Protein AF-A0A9E1JWU8-F1 (afdb_monomer_lite)

Secondary structure (DSSP, 8-state):
-HHHHHHHHHHHHHHHHHTS-HHHHHHHHHHHHTTTT---HHHHHHHHHHHHHHHHSSSB-TTTB-TTS-B---S--EEEEE--SS--SS-EEEEE--

pLDDT: mean 83.18, std 11.76, range [51.06, 96.81]

Foldseek 3Di:
DVVVVLVVVLVVLLVVLLPDAPQVLLVLQQVLLVCVPPPDPVSVSNNVSSLVSCVVALEAAVAQQDPVSHGDDPLHGKDWDADDDDDRGHRIYIHHDD

Radius of gyration: 13.93 Å; chains: 1; bounding box: 41×24×39 Å

Sequence (98 aa):
MVKKDATESFERRVAAYLEMPPAIMVVVLNFHFKQRGVFNQSRSFDFRCLTEALRRSPIDTSKILSEKGQIVTDDGLFRSEFKGMGGMNSDWKIIPVK

Structure (mmCIF, N/CA/C/O backbone):
data_AF-A0A9E1JWU8-F1
#
_entry.id   AF-A0A9E1JWU8-F1
#
loop_
_atom_site.group_PDB
_atom_site.id
_atom_site.type_symbol
_atom_site.label_atom_id
_atom_site.label_alt_id
_atom_site.label_comp_id
_atom_site.label_asym_id
_atom_site.label_entity_id
_atom_site.label_seq_id
_atom_site.pdbx_PDB_ins_code
_atom_site.Cartn_x
_atom_site.Cartn_y
_atom_site.Cartn_z
_atom_site.occupancy
_atom_site.B_iso_or_equiv
_atom_site.auth_seq_id
_atom_site.auth_comp_id
_atom_site.auth_asym_id
_atom_site.auth_atom_id
_atom_site.pdbx_PDB_model_num
ATOM 1 N N . MET A 1 1 ? 17.523 10.084 -21.701 1.00 51.06 1 MET A N 1
ATOM 2 C CA . MET A 1 1 ? 16.550 8.971 -21.817 1.00 51.06 1 MET A CA 1
ATOM 3 C C . MET A 1 1 ? 16.199 8.297 -20.487 1.00 51.06 1 MET A C 1
ATOM 5 O O . MET A 1 1 ? 15.043 7.956 -20.320 1.00 51.06 1 MET A O 1
ATOM 9 N N . VAL A 1 2 ? 17.098 8.241 -19.496 1.00 54.12 2 VAL A N 1
ATOM 10 C CA . VAL A 1 2 ? 16.916 7.555 -18.189 1.00 54.12 2 VAL A CA 1
ATOM 11 C C . VAL A 1 2 ? 15.599 7.833 -17.422 1.00 54.12 2 VAL A C 1
ATOM 13 O O . VAL A 1 2 ? 15.090 6.951 -16.739 1.00 54.12 2 VAL A O 1
ATOM 16 N N . LYS A 1 3 ? 15.010 9.037 -17.510 1.00 60.03 3 LYS A N 1
ATOM 17 C CA . LYS A 1 3 ? 13.782 9.378 -16.754 1.00 60.03 3 LYS A CA 1
ATOM 18 C C . LYS A 1 3 ? 12.509 8.699 -17.280 1.00 60.03 3 LYS A C 1
ATOM 20 O O . LYS A 1 3 ? 11.585 8.477 -16.499 1.00 60.03 3 LYS A O 1
ATOM 25 N N . LYS A 1 4 ? 12.445 8.398 -18.582 1.00 64.44 4 LYS A N 1
ATOM 26 C CA . LYS A 1 4 ? 11.247 7.816 -19.207 1.00 64.44 4 LYS A CA 1
ATOM 27 C C . LYS A 1 4 ? 11.100 6.347 -18.799 1.00 64.44 4 LYS A C 1
ATOM 29 O O . LYS A 1 4 ? 10.052 5.967 -18.290 1.00 64.44 4 LYS A O 1
ATOM 34 N N . ASP A 1 5 ? 12.201 5.604 -18.861 1.00 70.31 5 ASP A N 1
ATOM 35 C CA . ASP A 1 5 ? 12.260 4.174 -18.533 1.00 70.31 5 ASP A CA 1
ATOM 36 C C . ASP A 1 5 ? 11.973 3.905 -17.045 1.00 70.31 5 ASP A C 1
ATOM 38 O O . ASP A 1 5 ? 11.268 2.960 -16.691 1.00 70.31 5 ASP A O 1
ATOM 42 N N . ALA A 1 6 ? 12.464 4.771 -16.148 1.00 78.31 6 ALA A N 1
ATOM 43 C CA . ALA A 1 6 ? 12.191 4.660 -14.713 1.00 78.31 6 ALA A CA 1
ATOM 44 C C . ALA A 1 6 ? 10.707 4.895 -14.374 1.00 78.31 6 ALA A C 1
ATOM 46 O O . ALA A 1 6 ? 10.163 4.237 -13.487 1.00 78.31 6 ALA A O 1
ATOM 47 N N . THR A 1 7 ? 10.056 5.818 -15.089 1.00 89.00 7 THR A N 1
ATOM 48 C CA . THR A 1 7 ? 8.624 6.110 -14.920 1.00 89.00 7 THR A CA 1
ATOM 49 C C . THR A 1 7 ? 7.774 4.964 -15.464 1.00 89.00 7 THR A C 1
ATOM 51 O O . THR A 1 7 ? 6.852 4.513 -14.795 1.00 89.00 7 THR A O 1
ATOM 54 N N . GLU A 1 8 ? 8.124 4.436 -16.636 1.00 92.00 8 GLU A N 1
ATOM 55 C CA . GLU A 1 8 ? 7.438 3.291 -17.239 1.00 92.00 8 GLU A CA 1
ATOM 56 C C . GLU A 1 8 ? 7.532 2.036 -16.360 1.00 92.00 8 GLU A C 1
ATOM 58 O O . GLU A 1 8 ? 6.526 1.375 -16.106 1.00 92.00 8 GLU A O 1
ATOM 63 N N . SER A 1 9 ? 8.722 1.739 -15.830 1.00 93.38 9 SER A N 1
ATOM 64 C CA . SER A 1 9 ? 8.930 0.615 -14.910 1.00 93.38 9 SER A CA 1
ATOM 65 C C . SER A 1 9 ? 8.082 0.742 -13.639 1.00 93.38 9 SER A C 1
ATOM 67 O O . SER A 1 9 ? 7.483 -0.237 -13.188 1.00 93.38 9 SER A O 1
ATOM 69 N N . PHE A 1 10 ? 7.993 1.954 -13.081 1.00 95.00 10 PHE A N 1
ATOM 70 C CA . PHE A 1 10 ? 7.164 2.239 -11.911 1.00 95.00 10 PHE A CA 1
ATOM 71 C C . PHE A 1 10 ? 5.680 1.994 -12.201 1.00 95.00 10 PHE A C 1
ATOM 73 O O . PHE A 1 10 ? 5.040 1.213 -11.502 1.00 95.00 10 PHE A O 1
ATOM 80 N N . GLU A 1 11 ? 5.147 2.595 -13.266 1.00 96.75 11 GLU A N 1
ATOM 81 C CA . GLU A 1 11 ? 3.735 2.456 -13.637 1.00 96.75 11 GLU A CA 1
ATOM 82 C C . GLU A 1 11 ? 3.367 1.006 -13.975 1.00 96.75 11 GLU A C 1
ATOM 84 O O . GLU A 1 11 ? 2.336 0.506 -13.524 1.00 96.75 11 GLU A O 1
ATOM 89 N N . ARG A 1 12 ? 4.251 0.277 -14.668 1.00 96.50 12 ARG A N 1
ATOM 90 C CA . ARG A 1 12 ? 4.061 -1.153 -14.942 1.00 96.50 12 ARG A CA 1
ATOM 91 C C . ARG A 1 12 ? 3.994 -1.980 -13.658 1.00 96.50 12 ARG A C 1
ATOM 93 O O . ARG A 1 12 ? 3.180 -2.896 -13.559 1.00 96.50 12 ARG A O 1
ATOM 100 N N . ARG A 1 13 ? 4.840 -1.673 -12.669 1.00 96.38 13 ARG A N 1
ATOM 101 C CA . ARG A 1 13 ? 4.827 -2.369 -11.376 1.00 96.38 13 ARG A CA 1
ATOM 102 C C . ARG A 1 13 ? 3.572 -2.036 -10.567 1.00 96.38 13 ARG A C 1
ATOM 104 O O . ARG A 1 13 ? 3.007 -2.936 -9.956 1.00 96.38 13 ARG A O 1
ATOM 111 N N . VAL A 1 14 ? 3.125 -0.779 -10.579 1.00 96.62 14 VAL A N 1
ATOM 112 C CA . VAL A 1 14 ? 1.870 -0.352 -9.936 1.00 96.62 14 VAL A CA 1
ATOM 113 C C . VAL A 1 14 ? 0.668 -1.070 -10.556 1.00 96.62 14 VAL A C 1
ATOM 115 O O . VAL A 1 14 ? -0.150 -1.612 -9.817 1.00 96.62 14 VAL A O 1
ATOM 118 N N . ALA A 1 15 ? 0.588 -1.136 -11.889 1.00 96.81 15 ALA A N 1
ATOM 119 C CA . ALA A 1 15 ? -0.480 -1.845 -12.596 1.00 96.81 15 ALA A CA 1
ATOM 120 C C . ALA A 1 15 ? -0.538 -3.331 -12.208 1.00 96.81 15 ALA A C 1
ATOM 122 O O . ALA A 1 15 ? -1.602 -3.831 -11.859 1.00 96.81 15 ALA A O 1
ATOM 123 N N . ALA A 1 16 ? 0.617 -4.002 -12.148 1.00 95.81 16 ALA A N 1
ATOM 124 C CA . ALA A 1 16 ? 0.685 -5.400 -11.728 1.00 95.81 16 ALA A CA 1
ATOM 125 C C . ALA A 1 16 ? 0.157 -5.627 -10.299 1.00 95.81 16 ALA A C 1
ATOM 127 O O . ALA A 1 16 ? -0.448 -6.659 -10.035 1.00 95.81 16 ALA A O 1
ATOM 128 N N . TYR A 1 17 ? 0.362 -4.681 -9.374 1.00 95.69 17 TYR A N 1
ATOM 129 C CA . TYR A 1 17 ? -0.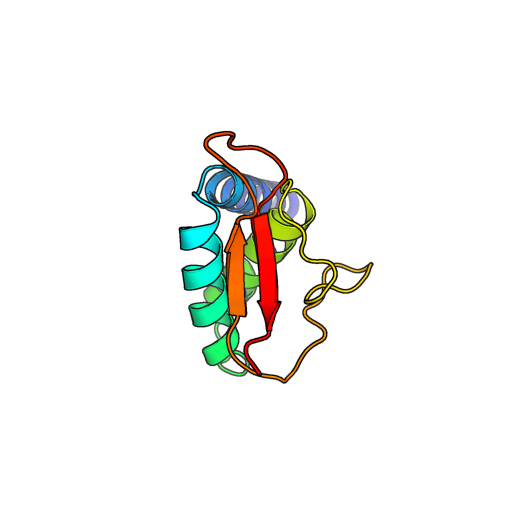219 -4.765 -8.030 1.00 95.69 17 TYR A CA 1
ATOM 130 C C . TYR A 1 17 ? -1.726 -4.495 -8.011 1.00 95.69 17 TYR A C 1
ATOM 132 O O . TYR A 1 17 ? -2.428 -5.120 -7.224 1.00 95.69 17 TYR A O 1
ATOM 140 N N . LEU A 1 18 ? -2.227 -3.594 -8.861 1.00 94.50 18 LEU A N 1
ATOM 141 C CA . LEU A 1 18 ? -3.663 -3.306 -8.976 1.00 94.50 18 LEU A CA 1
ATOM 142 C C . LEU A 1 18 ? -4.467 -4.490 -9.530 1.00 94.50 18 LEU A C 1
ATOM 144 O O . LEU A 1 18 ? -5.648 -4.617 -9.228 1.00 94.50 18 LEU A O 1
ATOM 148 N N . GLU A 1 19 ? -3.830 -5.362 -10.310 1.00 93.62 19 GLU A N 1
ATOM 149 C CA . GLU A 1 19 ? -4.428 -6.607 -10.803 1.00 93.62 19 GLU A CA 1
ATOM 150 C C . GLU A 1 19 ? -4.466 -7.721 -9.738 1.00 93.62 19 GLU A C 1
ATOM 152 O O . GLU A 1 19 ? -5.121 -8.747 -9.935 1.00 93.62 19 GLU A O 1
ATOM 157 N N . MET A 1 20 ? -3.778 -7.552 -8.600 1.00 90.94 20 MET A N 1
ATOM 158 C CA . MET A 1 20 ? -3.740 -8.569 -7.547 1.00 90.94 20 MET A CA 1
ATOM 159 C C . MET A 1 20 ? -4.986 -8.530 -6.651 1.00 90.94 20 MET A C 1
ATOM 161 O O . MET A 1 20 ? -5.490 -7.456 -6.321 1.00 90.94 20 MET A O 1
ATOM 165 N N . PRO A 1 21 ? -5.438 -9.692 -6.136 1.00 87.88 21 PRO A N 1
ATOM 166 C CA . PRO A 1 21 ? -6.468 -9.724 -5.106 1.00 87.88 21 PRO A CA 1
ATOM 167 C C . PRO A 1 21 ? -6.035 -8.951 -3.844 1.00 87.88 21 PRO A C 1
ATOM 169 O O . PRO A 1 21 ? -4.878 -9.087 -3.424 1.00 87.88 21 PRO A O 1
ATOM 172 N N . PRO A 1 22 ? -6.948 -8.240 -3.153 1.00 85.88 22 PRO A N 1
ATOM 173 C CA . PRO A 1 22 ? -6.629 -7.477 -1.940 1.00 85.88 22 PRO A CA 1
ATOM 174 C C . PRO A 1 22 ? -5.896 -8.288 -0.862 1.00 85.88 22 PRO A C 1
ATOM 176 O O . PRO A 1 22 ? -4.952 -7.798 -0.244 1.00 85.88 22 PRO A O 1
ATOM 179 N N . ALA A 1 23 ? -6.267 -9.560 -0.680 1.00 85.75 23 ALA A N 1
ATOM 180 C CA . ALA A 1 23 ? -5.598 -10.461 0.259 1.00 85.75 23 ALA A CA 1
ATOM 181 C C . ALA A 1 23 ? -4.104 -10.661 -0.068 1.00 85.75 23 ALA A C 1
ATOM 183 O O . ALA A 1 23 ? -3.271 -10.692 0.838 1.00 85.75 23 ALA A O 1
ATOM 184 N N . ILE A 1 24 ? -3.745 -10.742 -1.355 1.00 88.62 24 ILE A N 1
ATOM 185 C CA . ILE A 1 24 ? -2.349 -10.855 -1.793 1.00 88.62 24 ILE A CA 1
ATOM 186 C C . ILE A 1 24 ? -1.608 -9.543 -1.533 1.00 88.62 24 ILE A C 1
ATOM 188 O O . ILE A 1 24 ? -0.499 -9.574 -1.000 1.00 88.62 24 ILE A O 1
ATOM 192 N N . MET A 1 25 ? -2.230 -8.393 -1.812 1.00 90.81 25 MET A N 1
ATOM 193 C CA . MET A 1 25 ? -1.628 -7.088 -1.511 1.00 90.81 25 MET A CA 1
ATOM 194 C C . MET A 1 25 ? -1.274 -6.950 -0.022 1.00 90.81 25 MET A C 1
ATOM 196 O O . MET A 1 25 ? -0.203 -6.439 0.297 1.00 90.81 25 MET A O 1
ATOM 200 N N . VAL A 1 26 ? -2.107 -7.470 0.892 1.00 90.00 26 VAL A N 1
ATOM 201 C CA . VAL A 1 26 ? -1.814 -7.485 2.341 1.00 90.00 26 VAL A CA 1
ATOM 202 C C . VAL A 1 26 ? -0.597 -8.348 2.678 1.00 90.00 26 VAL A C 1
ATOM 204 O O . VAL A 1 26 ? 0.248 -7.938 3.476 1.00 90.00 26 VAL A O 1
ATOM 207 N N . VAL A 1 27 ? -0.465 -9.529 2.066 1.00 89.31 27 VAL A N 1
ATOM 208 C CA . VAL A 1 27 ? 0.702 -10.406 2.271 1.00 89.31 27 VAL A CA 1
ATOM 209 C C . VAL A 1 27 ? 1.989 -9.706 1.832 1.00 89.31 27 VAL A C 1
ATOM 211 O O . VAL A 1 27 ? 2.967 -9.686 2.583 1.00 89.31 27 VAL A O 1
ATOM 214 N N . VAL A 1 28 ? 1.981 -9.087 0.649 1.00 90.44 28 VAL A N 1
ATOM 215 C CA . VAL A 1 28 ? 3.142 -8.363 0.112 1.00 90.44 28 VAL A CA 1
ATOM 216 C C . VAL A 1 28 ? 3.462 -7.134 0.975 1.00 90.44 28 VAL A C 1
ATOM 218 O O . VAL A 1 28 ? 4.627 -6.886 1.295 1.00 90.44 28 VAL A O 1
ATOM 221 N N . LEU A 1 29 ? 2.438 -6.410 1.437 1.00 90.44 29 LEU A N 1
ATOM 222 C CA . LEU A 1 29 ? 2.593 -5.266 2.336 1.00 90.44 29 LEU A CA 1
ATOM 223 C C . LEU A 1 29 ? 3.281 -5.674 3.643 1.00 90.44 29 LEU A C 1
ATOM 225 O O . LEU A 1 29 ? 4.262 -5.051 4.046 1.00 90.44 29 LEU A O 1
ATOM 229 N N . ASN A 1 30 ? 2.825 -6.765 4.260 1.00 89.94 30 ASN A N 1
ATOM 230 C CA . ASN A 1 30 ? 3.420 -7.327 5.472 1.00 89.94 30 ASN A CA 1
ATOM 231 C C . ASN A 1 30 ? 4.873 -7.768 5.269 1.00 89.94 30 ASN A C 1
ATOM 233 O O . ASN A 1 30 ? 5.712 -7.558 6.148 1.00 89.94 30 ASN A O 1
ATOM 237 N N . PHE A 1 31 ? 5.182 -8.368 4.116 1.00 89.00 31 PHE A N 1
ATOM 238 C CA . PHE A 1 31 ? 6.540 -8.782 3.774 1.00 89.00 31 PHE A CA 1
ATOM 239 C C . PHE A 1 31 ? 7.496 -7.586 3.701 1.00 89.00 31 PHE A C 1
ATOM 241 O O . PHE A 1 31 ? 8.555 -7.612 4.331 1.00 89.00 31 PHE A O 1
ATOM 248 N N . HIS A 1 32 ? 7.118 -6.523 2.984 1.00 87.06 32 HIS A N 1
ATOM 249 C CA . HIS A 1 32 ? 7.953 -5.326 2.889 1.00 87.06 32 HIS A CA 1
ATOM 250 C C . HIS A 1 32 ? 8.039 -4.568 4.215 1.00 87.06 32 HIS A C 1
ATOM 252 O O . HIS A 1 32 ? 9.119 -4.102 4.575 1.00 87.06 32 HIS A O 1
ATOM 258 N N . PHE A 1 33 ? 6.937 -4.479 4.964 1.00 84.00 33 PHE A N 1
ATOM 259 C CA . PHE A 1 33 ? 6.904 -3.772 6.243 1.00 84.00 33 PHE A CA 1
ATOM 260 C C . PHE A 1 33 ? 7.828 -4.410 7.287 1.00 84.00 33 PHE A C 1
ATOM 262 O O . PHE A 1 33 ? 8.621 -3.708 7.906 1.00 84.00 33 PHE A O 1
ATOM 269 N N . LYS A 1 34 ? 7.832 -5.747 7.409 1.00 84.06 34 LYS A N 1
ATOM 270 C CA . LYS A 1 34 ? 8.759 -6.484 8.296 1.00 84.06 34 LYS A CA 1
ATOM 271 C C . LYS A 1 34 ? 10.237 -6.260 7.977 1.00 84.06 34 LYS A C 1
ATOM 273 O O . LYS A 1 34 ? 11.095 -6.539 8.806 1.00 84.06 34 LYS A O 1
ATOM 278 N N . GLN A 1 35 ? 10.543 -5.817 6.764 1.00 78.12 35 GLN A N 1
ATOM 279 C CA . GLN A 1 35 ? 11.906 -5.617 6.280 1.00 78.12 35 GLN A CA 1
ATOM 280 C C . GLN A 1 35 ? 12.277 -4.133 6.185 1.00 78.12 35 GLN A C 1
ATOM 282 O O . GLN A 1 35 ? 13.333 -3.798 5.641 1.00 78.12 35 GLN A O 1
ATOM 287 N N . ARG A 1 36 ? 11.423 -3.237 6.696 1.00 71.88 36 ARG A N 1
ATOM 288 C CA . ARG A 1 36 ? 11.664 -1.795 6.740 1.00 71.88 36 ARG A CA 1
ATOM 289 C C . ARG A 1 36 ? 12.918 -1.543 7.588 1.00 71.88 36 ARG A C 1
ATOM 291 O O . ARG A 1 36 ? 12.934 -1.831 8.776 1.00 71.88 36 ARG A O 1
ATOM 298 N N . GLY A 1 37 ? 13.991 -1.076 6.946 1.00 69.12 37 GLY A N 1
ATOM 299 C CA . GLY A 1 37 ? 15.320 -0.911 7.559 1.00 69.12 37 GLY A CA 1
ATOM 300 C C . GLY A 1 37 ? 16.434 -1.713 6.877 1.00 69.12 37 GLY A C 1
ATOM 301 O O . GLY A 1 37 ? 17.606 -1.388 7.036 1.00 69.12 37 GLY A O 1
ATOM 302 N N . VAL A 1 38 ? 16.094 -2.706 6.047 1.00 74.75 38 VAL A N 1
ATOM 303 C CA . VAL A 1 38 ? 17.074 -3.379 5.184 1.00 74.75 38 VAL A CA 1
ATOM 304 C C . VAL A 1 38 ? 17.331 -2.514 3.949 1.00 74.75 38 VAL A C 1
ATOM 306 O O . VAL A 1 38 ? 16.424 -2.283 3.146 1.00 74.75 38 VAL A O 1
ATOM 309 N N . PHE A 1 39 ? 18.571 -2.054 3.765 1.00 70.75 39 PHE A N 1
ATOM 310 C CA . PHE A 1 39 ? 18.962 -1.275 2.588 1.00 70.75 39 PHE A CA 1
ATOM 311 C C . PHE A 1 39 ? 19.024 -2.158 1.337 1.00 70.75 39 PHE A C 1
ATOM 313 O O . PHE A 1 39 ? 20.047 -2.758 1.019 1.00 70.75 39 PHE A O 1
ATOM 320 N N . ASN A 1 40 ? 17.908 -2.229 0.612 1.00 81.62 40 ASN A N 1
ATOM 321 C CA . ASN A 1 40 ? 17.816 -2.891 -0.682 1.00 81.62 40 ASN A CA 1
ATOM 322 C C . ASN A 1 40 ? 16.969 -2.042 -1.645 1.00 81.62 40 ASN A C 1
ATOM 324 O O . ASN A 1 40 ? 15.762 -1.890 -1.456 1.00 81.62 40 ASN A O 1
ATOM 328 N N . GLN A 1 41 ? 17.609 -1.517 -2.695 1.00 83.06 41 GLN A N 1
ATOM 329 C CA . GLN A 1 41 ? 16.986 -0.603 -3.656 1.00 83.06 41 GLN A CA 1
ATOM 330 C C . GLN A 1 41 ? 15.792 -1.221 -4.396 1.00 83.06 41 GLN A C 1
ATOM 332 O O . GLN A 1 41 ? 14.796 -0.526 -4.595 1.00 83.06 41 GLN A O 1
ATOM 337 N N . SER A 1 42 ? 15.847 -2.508 -4.766 1.00 85.38 42 SER A N 1
ATOM 338 C CA . SER A 1 42 ? 14.722 -3.162 -5.449 1.00 85.38 42 SER A CA 1
ATOM 339 C C . SER A 1 42 ? 13.522 -3.305 -4.518 1.00 85.38 42 SER A C 1
ATOM 341 O O . SER A 1 42 ? 12.398 -3.010 -4.911 1.00 85.38 42 SER A O 1
ATOM 343 N N . ARG A 1 43 ? 13.759 -3.626 -3.242 1.00 84.62 43 ARG A N 1
ATOM 344 C CA . ARG A 1 43 ? 12.692 -3.681 -2.232 1.00 84.62 43 ARG A CA 1
ATOM 345 C C . ARG A 1 43 ? 12.091 -2.312 -1.954 1.00 84.62 43 ARG A C 1
ATOM 347 O O . ARG A 1 43 ? 10.875 -2.205 -1.849 1.00 84.62 43 ARG A O 1
ATOM 354 N N . SER A 1 44 ? 12.912 -1.268 -1.839 1.00 86.19 44 SER A N 1
ATOM 355 C CA . SER A 1 44 ? 12.413 0.101 -1.670 1.00 86.19 44 SER A CA 1
ATOM 356 C C . SER A 1 44 ? 11.591 0.555 -2.877 1.00 86.19 44 SER A C 1
ATOM 358 O O . SER A 1 44 ? 10.581 1.236 -2.706 1.00 86.19 44 SER A O 1
ATOM 360 N N . PHE A 1 45 ? 11.998 0.168 -4.088 1.00 90.56 45 PHE A N 1
ATOM 361 C CA . PHE A 1 45 ? 11.230 0.408 -5.305 1.00 90.56 45 PHE A CA 1
ATOM 362 C C . PHE A 1 45 ? 9.882 -0.326 -5.278 1.00 90.56 45 PHE A C 1
ATOM 364 O O . PHE A 1 45 ? 8.846 0.319 -5.438 1.00 90.56 45 PHE A O 1
ATOM 371 N N . ASP A 1 46 ? 9.876 -1.633 -5.007 1.00 91.31 46 ASP A N 1
ATOM 372 C CA . ASP A 1 46 ? 8.649 -2.434 -4.966 1.00 91.31 46 ASP A CA 1
ATOM 373 C C . ASP A 1 46 ? 7.689 -1.954 -3.874 1.00 91.31 46 ASP A C 1
ATOM 375 O O . ASP A 1 46 ? 6.491 -1.836 -4.122 1.00 91.31 46 ASP A O 1
ATOM 379 N N . PHE A 1 47 ? 8.207 -1.581 -2.702 1.00 90.19 47 PHE A N 1
ATOM 380 C CA . PHE A 1 47 ? 7.404 -1.039 -1.609 1.00 90.19 47 PHE A CA 1
ATOM 381 C C . PHE A 1 47 ? 6.745 0.296 -1.974 1.00 90.19 47 PHE A C 1
ATOM 383 O O . PHE A 1 47 ? 5.572 0.514 -1.667 1.00 90.19 47 PHE A O 1
ATOM 390 N N . ARG A 1 48 ? 7.460 1.183 -2.679 1.00 90.44 48 ARG A N 1
ATOM 391 C CA . ARG A 1 48 ? 6.880 2.427 -3.213 1.00 90.44 48 ARG A CA 1
ATOM 392 C C . ARG A 1 48 ? 5.786 2.145 -4.243 1.00 90.44 48 ARG A C 1
ATOM 394 O O . ARG A 1 48 ? 4.740 2.782 -4.181 1.00 90.44 48 ARG A O 1
ATOM 401 N N . CYS A 1 49 ? 6.007 1.197 -5.152 1.00 93.94 49 CYS A N 1
ATOM 402 C CA . CYS A 1 49 ? 5.007 0.817 -6.152 1.00 93.94 49 CYS A CA 1
ATOM 403 C C . CYS A 1 49 ? 3.759 0.205 -5.498 1.00 93.94 49 CYS A C 1
ATOM 405 O O . CYS A 1 49 ? 2.644 0.570 -5.853 1.00 93.94 49 CYS A O 1
ATOM 407 N N . LEU A 1 50 ? 3.929 -0.676 -4.507 1.00 93.62 50 LEU A N 1
ATOM 408 C CA . LEU A 1 50 ? 2.815 -1.270 -3.765 1.00 93.62 50 LEU A CA 1
ATOM 409 C C . LEU A 1 50 ? 2.009 -0.208 -3.012 1.00 93.62 50 LEU A C 1
ATOM 411 O O . LEU A 1 50 ? 0.783 -0.238 -3.017 1.00 93.62 50 LEU A O 1
ATOM 415 N N . THR A 1 51 ? 2.695 0.741 -2.378 1.00 92.31 51 THR A N 1
ATOM 416 C CA . THR A 1 51 ? 2.038 1.814 -1.625 1.00 92.31 51 THR A CA 1
ATOM 417 C C . THR A 1 51 ? 1.222 2.724 -2.546 1.00 92.31 51 THR A C 1
ATOM 419 O O . THR A 1 51 ? 0.103 3.110 -2.213 1.00 92.31 51 THR A O 1
ATOM 422 N N . GLU A 1 52 ? 1.740 3.015 -3.740 1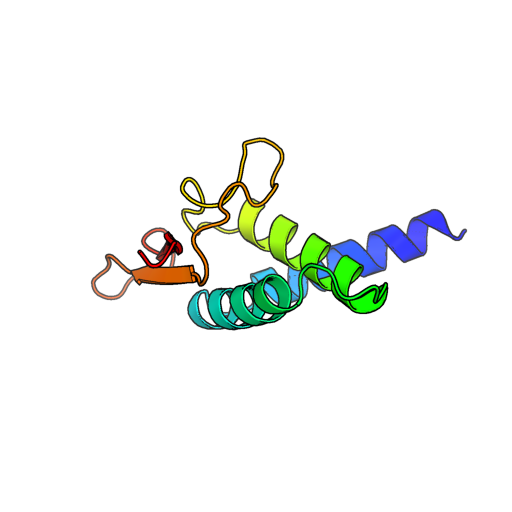.00 94.12 52 GLU A N 1
ATOM 423 C CA . GLU A 1 52 ? 0.996 3.755 -4.758 1.00 94.12 52 GLU A CA 1
ATOM 424 C C . GLU A 1 52 ? -0.180 2.943 -5.324 1.00 94.12 52 GLU A C 1
ATOM 426 O O . GLU A 1 52 ? -1.257 3.499 -5.529 1.00 94.12 52 GLU A O 1
ATOM 431 N N . ALA A 1 53 ? -0.024 1.630 -5.519 1.00 94.12 53 ALA A N 1
ATOM 432 C CA . ALA A 1 53 ? -1.128 0.759 -5.921 1.00 94.12 53 ALA A CA 1
ATOM 433 C C . ALA A 1 53 ? -2.250 0.754 -4.875 1.00 94.12 53 ALA A C 1
ATOM 435 O O . ALA A 1 53 ? -3.412 0.916 -5.232 1.00 94.12 53 ALA A O 1
ATOM 436 N N . LEU A 1 54 ? -1.915 0.666 -3.585 1.00 92.12 54 LEU A N 1
ATOM 437 C CA . LEU A 1 54 ? -2.883 0.787 -2.492 1.00 92.12 54 LEU A CA 1
ATOM 438 C C . LEU A 1 54 ? -3.639 2.121 -2.544 1.00 92.12 54 LEU A C 1
ATOM 440 O O . LEU A 1 54 ? -4.864 2.120 -2.462 1.00 92.12 54 LEU A O 1
ATOM 444 N N . ARG A 1 55 ? -2.935 3.237 -2.780 1.00 91.69 55 ARG A N 1
ATOM 445 C CA . ARG A 1 55 ? -3.539 4.575 -2.917 1.00 91.69 55 ARG A CA 1
ATOM 446 C C . ARG A 1 55 ? -4.517 4.682 -4.094 1.00 91.69 55 ARG A C 1
ATOM 448 O O . ARG A 1 55 ? -5.473 5.447 -4.022 1.00 91.69 55 ARG A O 1
ATOM 455 N N . ARG A 1 56 ? -4.248 3.968 -5.191 1.00 92.12 56 ARG A N 1
ATOM 456 C CA . ARG A 1 56 ? -5.089 3.950 -6.402 1.00 92.12 56 ARG A CA 1
ATOM 457 C C . ARG A 1 56 ? -6.206 2.902 -6.345 1.00 92.12 56 ARG A C 1
ATOM 459 O O . ARG A 1 56 ? -7.132 2.972 -7.146 1.00 92.12 56 ARG A O 1
ATOM 466 N N . SER A 1 57 ? -6.097 1.921 -5.452 1.00 90.31 57 SER A N 1
ATOM 467 C CA . SER A 1 57 ? -7.060 0.828 -5.320 1.00 90.31 57 SER A CA 1
ATOM 468 C C . SER A 1 57 ? -8.361 1.290 -4.645 1.00 90.31 57 SER A C 1
ATOM 470 O O . SER A 1 57 ? -8.346 2.261 -3.890 1.00 90.31 57 SER A O 1
ATOM 472 N N . PRO A 1 58 ? -9.483 0.573 -4.834 1.00 88.56 58 PRO A N 1
ATOM 473 C CA . PRO A 1 58 ? -10.723 0.829 -4.096 1.00 88.56 58 PRO A CA 1
ATOM 474 C C . PRO A 1 58 ? -10.676 0.357 -2.627 1.00 88.56 58 PRO A C 1
ATOM 476 O O . PRO A 1 58 ? -11.696 0.385 -1.942 1.00 88.56 58 PRO A O 1
ATOM 479 N N . ILE A 1 59 ? -9.527 -0.126 -2.144 1.00 89.69 59 ILE A N 1
ATOM 480 C CA . ILE A 1 59 ? -9.357 -0.637 -0.782 1.00 89.69 59 ILE A CA 1
ATOM 481 C C . ILE A 1 59 ? -9.281 0.544 0.194 1.00 89.69 59 ILE A C 1
ATOM 483 O O . ILE A 1 59 ? -8.495 1.470 0.008 1.00 89.69 59 ILE A O 1
ATOM 487 N N . ASP A 1 60 ? -10.041 0.489 1.286 1.00 90.25 60 ASP A N 1
ATOM 488 C CA . ASP A 1 60 ? -9.941 1.469 2.369 1.00 90.25 60 ASP A CA 1
ATOM 489 C C . ASP A 1 60 ? -8.623 1.277 3.135 1.00 90.25 60 ASP A C 1
ATOM 491 O O . ASP A 1 60 ? -8.461 0.343 3.926 1.00 90.25 60 ASP A O 1
ATOM 495 N N . THR A 1 61 ? -7.674 2.181 2.900 1.00 90.75 61 THR A N 1
ATOM 496 C CA . THR A 1 61 ? -6.375 2.230 3.585 1.00 90.75 61 THR A CA 1
ATOM 497 C C . THR A 1 61 ? -6.248 3.418 4.539 1.00 90.75 61 THR A C 1
ATOM 499 O O . THR A 1 61 ? -5.139 3.748 4.963 1.00 90.75 61 THR A O 1
ATOM 502 N N . SER A 1 62 ? -7.358 4.075 4.893 1.00 89.00 62 SER A N 1
ATOM 503 C CA . SER A 1 62 ? -7.374 5.302 5.714 1.00 89.00 62 SER A CA 1
ATOM 504 C C . SER A 1 62 ? -6.742 5.137 7.102 1.00 89.00 62 SER A C 1
ATOM 506 O O . SER A 1 62 ? -6.327 6.110 7.725 1.00 89.00 62 SER A O 1
ATOM 508 N N . LYS A 1 63 ? -6.656 3.898 7.599 1.00 87.88 63 LYS A N 1
ATOM 509 C CA . LYS A 1 63 ? -6.035 3.560 8.888 1.00 87.88 63 LYS A CA 1
ATOM 510 C C . LYS A 1 63 ? -4.528 3.339 8.820 1.00 87.88 63 LYS A C 1
ATOM 512 O O . LYS A 1 63 ? -3.907 3.253 9.874 1.00 87.88 63 LYS A O 1
ATOM 517 N N . ILE A 1 64 ? -3.957 3.199 7.623 1.00 89.62 64 ILE A N 1
ATOM 518 C CA . ILE A 1 64 ? -2.542 2.847 7.455 1.00 89.62 64 ILE A CA 1
ATOM 519 C C . ILE A 1 64 ? -1.765 3.840 6.590 1.00 89.62 64 ILE A C 1
ATOM 521 O O . ILE A 1 64 ? -0.564 3.964 6.804 1.00 89.62 64 ILE A O 1
ATOM 525 N N . LEU A 1 65 ? -2.409 4.557 5.659 1.00 90.38 65 LEU A N 1
ATOM 526 C CA . LEU A 1 65 ? -1.766 5.558 4.802 1.00 90.38 65 LEU A CA 1
ATOM 527 C C . LEU A 1 65 ? -2.116 6.987 5.233 1.00 90.38 65 LEU A C 1
ATOM 529 O O . LEU A 1 65 ? -3.272 7.290 5.514 1.00 90.38 65 LEU A O 1
ATOM 533 N N . SER A 1 66 ? -1.128 7.885 5.217 1.00 87.19 66 SER A N 1
ATOM 534 C CA . SER A 1 66 ? -1.366 9.333 5.244 1.00 87.19 66 SER A CA 1
ATOM 535 C C . SER A 1 66 ? -1.956 9.835 3.927 1.00 87.19 66 SER A C 1
ATOM 537 O O . SER A 1 66 ? -1.883 9.163 2.899 1.00 87.19 66 SER A O 1
ATOM 539 N N . GLU A 1 67 ? -2.412 11.089 3.917 1.00 80.88 67 GLU A N 1
ATOM 540 C CA . GLU A 1 67 ? -2.789 11.818 2.694 1.00 80.88 67 GLU A CA 1
ATOM 541 C C . GLU A 1 67 ? -1.674 11.833 1.633 1.00 80.88 67 GLU A C 1
ATOM 543 O O . GLU A 1 67 ? -1.941 11.875 0.434 1.00 80.88 67 GLU A O 1
ATOM 548 N N . LYS A 1 68 ? -0.408 11.752 2.065 1.00 79.81 68 LYS A N 1
ATOM 549 C CA . LYS A 1 68 ? 0.772 11.690 1.188 1.00 79.81 68 LYS A CA 1
ATOM 550 C C . LYS A 1 68 ? 1.125 10.263 0.748 1.00 79.81 68 LYS A C 1
ATOM 552 O O . LYS A 1 68 ? 2.170 10.067 0.133 1.00 79.81 68 LYS A O 1
ATOM 557 N N . GLY A 1 69 ? 0.304 9.268 1.091 1.00 76.25 69 GLY A N 1
ATOM 558 C CA . GLY A 1 69 ? 0.537 7.862 0.769 1.00 76.25 69 GLY A CA 1
ATOM 559 C C . GLY A 1 69 ? 1.707 7.251 1.539 1.00 76.25 69 GLY A C 1
ATOM 560 O O . GLY A 1 69 ? 2.390 6.385 1.017 1.00 76.25 69 GLY A O 1
ATOM 561 N N . GLN A 1 70 ? 2.002 7.716 2.754 1.00 84.06 70 GLN A N 1
ATOM 562 C CA . GLN A 1 70 ? 3.042 7.115 3.596 1.00 84.06 70 GLN A CA 1
ATOM 563 C C . GLN A 1 70 ? 2.408 6.204 4.639 1.00 84.06 70 GLN A C 1
ATOM 565 O O . GLN A 1 70 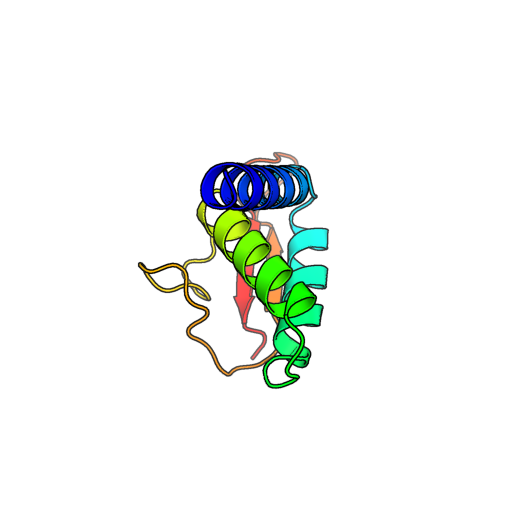? 1.372 6.562 5.191 1.00 84.06 70 GLN A O 1
ATOM 570 N N . ILE A 1 71 ? 3.042 5.073 4.959 1.00 85.50 71 ILE A N 1
ATOM 571 C CA . ILE A 1 71 ? 2.591 4.247 6.084 1.00 85.50 71 ILE A CA 1
ATOM 572 C C . ILE A 1 71 ? 2.861 4.986 7.399 1.00 85.50 71 ILE A C 1
ATOM 574 O O . ILE A 1 71 ? 4.024 5.276 7.698 1.00 85.50 71 ILE A O 1
ATOM 578 N N . VAL A 1 72 ? 1.796 5.268 8.157 1.00 83.31 72 VAL A N 1
ATOM 579 C CA . VAL A 1 72 ? 1.798 6.109 9.376 1.00 83.31 72 VAL A CA 1
ATOM 580 C C . VAL A 1 72 ? 1.621 5.347 10.689 1.00 83.31 72 VAL A C 1
ATOM 582 O O . VAL A 1 72 ? 1.376 5.955 11.724 1.00 83.31 72 VAL A O 1
ATOM 585 N N . THR A 1 73 ? 1.727 4.024 10.664 1.00 76.94 73 THR A N 1
ATOM 586 C CA . THR A 1 73 ? 1.655 3.197 11.872 1.00 76.94 73 THR A CA 1
ATOM 587 C C . THR A 1 73 ? 2.962 2.443 12.087 1.00 76.94 73 THR A C 1
ATOM 589 O O . THR A 1 73 ? 3.600 1.998 11.124 1.00 76.94 73 THR A O 1
ATOM 592 N N . ASP A 1 74 ? 3.316 2.303 13.363 1.00 69.44 74 ASP A N 1
ATOM 593 C CA . ASP A 1 74 ? 4.384 1.435 13.858 1.00 69.44 74 ASP A CA 1
ATOM 594 C C . ASP A 1 74 ? 3.818 0.144 14.487 1.00 69.44 74 ASP A C 1
ATOM 596 O O . ASP A 1 74 ? 4.582 -0.748 14.852 1.00 69.44 74 ASP A O 1
ATOM 600 N N . ASP A 1 75 ? 2.485 0.003 14.556 1.00 65.06 75 ASP A N 1
ATOM 601 C CA . ASP A 1 75 ? 1.749 -1.037 15.296 1.00 65.06 75 ASP A CA 1
ATOM 602 C C . ASP A 1 75 ? 1.777 -2.425 14.619 1.00 65.06 75 ASP A C 1
ATOM 604 O O . ASP A 1 75 ? 0.918 -3.270 14.841 1.00 65.06 75 ASP A O 1
ATOM 608 N N . GLY A 1 76 ? 2.786 -2.710 13.798 1.00 67.75 76 GLY A N 1
ATOM 609 C CA . GLY A 1 76 ? 3.029 -4.054 13.282 1.00 67.75 76 GLY A CA 1
ATOM 610 C C . GLY A 1 76 ? 2.234 -4.432 12.027 1.00 67.75 76 GLY A C 1
ATOM 611 O O . GLY A 1 76 ? 2.042 -3.634 11.112 1.00 67.75 76 GLY A O 1
ATOM 612 N N . LEU A 1 77 ? 1.901 -5.724 11.926 1.00 82.06 77 LEU A N 1
ATOM 613 C CA . LEU A 1 77 ? 1.345 -6.341 10.717 1.00 82.06 77 LEU A CA 1
ATOM 614 C C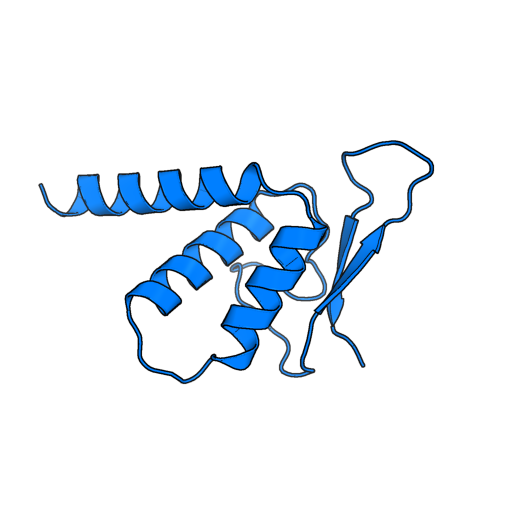 . LEU A 1 77 ? -0.049 -5.811 10.379 1.00 82.06 77 LEU A C 1
ATOM 616 O O . LEU A 1 77 ? -0.806 -5.381 11.240 1.00 82.06 77 LEU A O 1
ATOM 620 N N . PHE A 1 78 ? -0.418 -5.929 9.113 1.00 89.44 78 PHE A N 1
ATOM 621 C CA . PHE A 1 78 ? -1.714 -5.543 8.582 1.00 89.44 78 PHE A CA 1
ATOM 622 C C . PHE A 1 78 ? -2.609 -6.75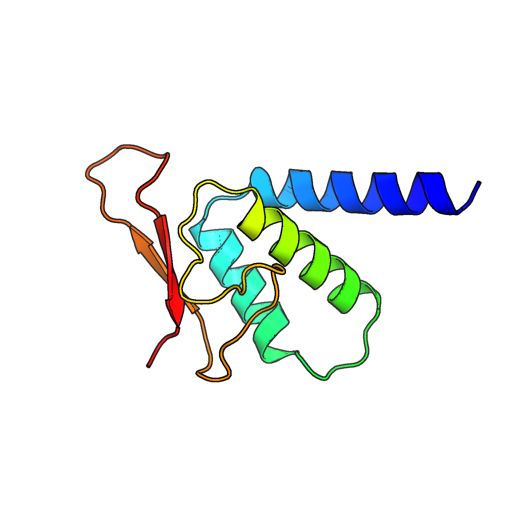9 8.367 1.00 89.44 78 PHE A C 1
ATOM 624 O O . PHE A 1 78 ? -2.141 -7.832 7.969 1.00 89.44 78 PHE A O 1
ATOM 631 N N . ARG A 1 79 ? -3.915 -6.568 8.560 1.00 87.94 79 ARG A N 1
ATOM 632 C CA . ARG A 1 79 ? -4.952 -7.519 8.142 1.00 87.94 79 ARG A CA 1
ATOM 633 C C . ARG A 1 79 ? -5.925 -6.872 7.165 1.00 87.94 79 ARG A C 1
ATOM 635 O O . ARG A 1 79 ? -6.152 -5.664 7.226 1.00 87.94 79 ARG A O 1
ATOM 642 N N . SER A 1 80 ? -6.517 -7.689 6.297 1.00 86.50 80 SER A N 1
ATOM 643 C CA . SER A 1 80 ? -7.663 -7.294 5.480 1.00 86.50 80 SER A CA 1
ATOM 644 C C . SER A 1 80 ? -8.972 -7.636 6.184 1.00 86.50 80 SER A C 1
ATOM 646 O O . SER A 1 80 ? -9.150 -8.767 6.633 1.00 86.50 80 SER A O 1
ATOM 648 N N . GLU A 1 81 ? -9.908 -6.699 6.208 1.00 86.88 81 GLU A N 1
ATOM 649 C CA . GLU A 1 81 ? -11.314 -6.951 6.512 1.00 86.88 81 GLU A CA 1
ATOM 650 C C . GLU A 1 81 ? -12.128 -6.807 5.224 1.00 86.88 81 GLU A C 1
ATOM 652 O O . GLU A 1 81 ? -11.896 -5.885 4.446 1.00 86.88 81 GLU A O 1
ATOM 657 N N . PHE A 1 82 ? -13.073 -7.716 4.993 1.00 80.31 82 PHE A N 1
ATOM 658 C CA . PHE A 1 82 ? -14.032 -7.632 3.895 1.00 80.31 82 PHE A CA 1
ATOM 659 C C . PHE A 1 82 ? -15.437 -7.586 4.485 1.00 80.31 82 PHE A C 1
ATOM 661 O O . PHE A 1 82 ? -15.828 -8.492 5.222 1.00 80.31 82 PHE A O 1
ATOM 668 N N . LYS A 1 83 ? -16.190 -6.526 4.191 1.00 67.06 83 LYS A N 1
ATOM 669 C CA . LYS A 1 83 ? -17.582 -6.371 4.638 1.00 67.06 83 LYS A CA 1
ATOM 670 C C . LYS A 1 83 ? -18.556 -6.470 3.464 1.00 67.06 83 LYS A C 1
ATOM 672 O O . LYS A 1 83 ? -19.267 -5.515 3.191 1.00 67.06 83 LYS A O 1
ATOM 677 N N . GLY A 1 84 ? -18.596 -7.619 2.794 1.00 63.50 84 GLY A N 1
ATOM 678 C CA . GLY A 1 84 ? -19.539 -7.865 1.703 1.00 63.50 84 GLY A CA 1
ATOM 679 C C . GLY A 1 84 ? -20.068 -9.298 1.700 1.00 63.50 84 GLY A C 1
ATOM 680 O O . GLY A 1 84 ? -19.346 -10.242 2.017 1.00 63.50 84 GLY A O 1
ATOM 681 N N . MET A 1 85 ? -21.333 -9.480 1.314 1.00 55.44 85 MET A N 1
ATOM 682 C CA . MET A 1 85 ? -21.820 -10.765 0.805 1.00 55.44 85 MET A CA 1
ATOM 683 C C . MET A 1 85 ? -21.684 -10.735 -0.723 1.00 55.44 85 MET A C 1
ATOM 685 O O . MET A 1 85 ? -22.553 -10.222 -1.415 1.00 55.44 85 MET A O 1
ATOM 689 N N . GLY A 1 86 ? -20.567 -11.246 -1.251 1.00 53.53 86 GLY A N 1
ATOM 690 C CA . GLY A 1 86 ? -20.456 -11.633 -2.666 1.00 53.53 86 GLY A CA 1
ATOM 691 C C . GLY A 1 86 ? -20.299 -10.535 -3.735 1.00 53.53 86 GLY A C 1
ATOM 692 O O . GLY A 1 86 ? -20.577 -10.822 -4.895 1.00 53.53 86 GLY A O 1
ATOM 693 N N . GLY A 1 87 ? -19.833 -9.320 -3.413 1.00 52.53 87 GLY A N 1
ATOM 694 C CA . GLY A 1 87 ? -19.533 -8.264 -4.403 1.00 52.53 87 GLY A CA 1
ATOM 695 C C . GLY A 1 87 ? -18.119 -7.687 -4.248 1.00 52.53 87 GLY A C 1
ATOM 696 O O . GLY A 1 87 ? -17.678 -7.424 -3.138 1.00 52.53 87 GLY A O 1
ATOM 697 N N . MET A 1 88 ? -17.377 -7.520 -5.348 1.00 58.44 88 MET A N 1
ATOM 698 C CA . MET A 1 88 ? -15.908 -7.392 -5.321 1.00 58.44 88 MET A CA 1
ATOM 699 C C . MET A 1 88 ? -15.305 -6.005 -5.010 1.00 58.44 88 MET A C 1
ATOM 701 O O . MET A 1 88 ? -14.107 -5.958 -4.749 1.00 58.44 88 MET A O 1
ATOM 705 N N . ASN A 1 89 ? -16.037 -4.882 -5.005 1.00 57.62 89 ASN A N 1
ATOM 706 C CA . ASN A 1 89 ? -15.378 -3.615 -5.394 1.00 57.62 89 ASN A CA 1
ATOM 707 C C . ASN A 1 89 ? -15.360 -2.420 -4.412 1.00 57.62 89 ASN A C 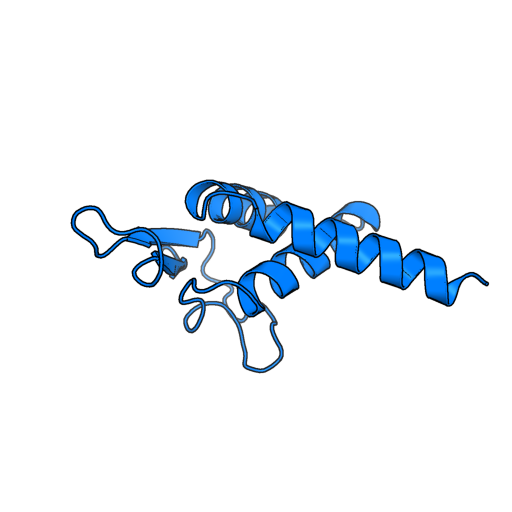1
ATOM 709 O O . ASN A 1 89 ? -14.944 -1.345 -4.829 1.00 57.62 89 ASN A O 1
ATOM 713 N N . SER A 1 90 ? -15.696 -2.555 -3.125 1.00 60.22 90 SER A N 1
ATOM 714 C CA . SER A 1 90 ? -15.524 -1.423 -2.171 1.00 60.22 90 SER A CA 1
ATOM 715 C C . SER A 1 90 ? -15.391 -1.790 -0.692 1.00 60.22 90 SER A C 1
ATOM 717 O O . SER A 1 90 ? -15.134 -0.925 0.143 1.00 60.22 90 SER A O 1
ATOM 719 N N . ASP A 1 91 ? -15.559 -3.065 -0.347 1.00 80.81 91 ASP A N 1
ATOM 720 C CA . ASP A 1 91 ? -15.744 -3.459 1.055 1.00 80.81 91 ASP A CA 1
ATOM 721 C C . ASP A 1 91 ? -14.455 -3.934 1.729 1.00 80.81 91 ASP A C 1
ATOM 723 O O . ASP A 1 91 ? -14.465 -4.329 2.899 1.00 80.81 91 ASP A O 1
ATOM 727 N N . TRP A 1 92 ? -13.350 -3.916 0.982 1.00 86.56 92 TRP A N 1
ATOM 728 C CA . TRP A 1 92 ? -12.032 -4.283 1.471 1.00 86.56 92 TRP A CA 1
ATOM 729 C C . TRP A 1 92 ? -11.414 -3.130 2.245 1.00 86.56 92 TRP A C 1
ATOM 731 O O . TRP A 1 92 ? -11.309 -2.012 1.746 1.00 86.56 92 TRP A O 1
ATOM 741 N N . LYS A 1 93 ? -10.952 -3.425 3.456 1.00 90.12 93 LYS A N 1
ATOM 742 C CA . LYS A 1 93 ? -10.243 -2.488 4.325 1.00 90.12 93 LYS A CA 1
ATOM 743 C C . LYS A 1 93 ? -8.946 -3.109 4.793 1.00 90.12 93 LYS A C 1
ATOM 745 O O . LYS A 1 93 ? -8.935 -4.283 5.153 1.00 90.12 93 LYS A O 1
ATOM 750 N N . ILE A 1 94 ? -7.872 -2.332 4.838 1.00 89.62 94 ILE A N 1
ATOM 751 C CA . ILE A 1 94 ? -6.615 -2.758 5.454 1.00 89.62 94 ILE A CA 1
ATOM 752 C C . ILE A 1 94 ? -6.395 -1.945 6.717 1.00 89.62 94 ILE A C 1
ATOM 754 O O . ILE A 1 94 ? -6.426 -0.714 6.700 1.00 89.62 94 ILE A O 1
ATOM 758 N N . ILE A 1 95 ? -6.153 -2.649 7.818 1.00 89.75 95 ILE A N 1
ATOM 759 C CA . ILE A 1 95 ? -5.965 -2.043 9.134 1.00 89.75 95 ILE A CA 1
ATOM 760 C C . ILE A 1 95 ? -4.797 -2.696 9.886 1.00 89.75 95 ILE A C 1
ATOM 762 O O . ILE A 1 95 ? -4.469 -3.857 9.607 1.00 89.75 95 ILE A O 1
ATOM 766 N N . PRO A 1 96 ? -4.185 -1.988 10.853 1.00 88.50 96 PRO A N 1
ATOM 767 C CA . PRO A 1 96 ? -3.175 -2.572 11.730 1.00 88.50 96 PRO A CA 1
ATOM 768 C C . PRO A 1 96 ? -3.765 -3.686 12.605 1.00 88.50 96 PRO A C 1
ATOM 770 O O . PRO A 1 96 ? -4.922 -3.623 13.041 1.00 88.50 96 PRO A O 1
ATOM 773 N N . VAL A 1 97 ? -2.964 -4.711 12.876 1.00 84.94 97 VAL A N 1
ATOM 774 C CA . VAL A 1 97 ? -3.228 -5.702 13.921 1.00 84.94 97 VAL A CA 1
ATOM 775 C C . VAL A 1 97 ? -2.788 -5.087 15.248 1.00 84.94 97 VAL A C 1
ATOM 777 O O . VAL A 1 97 ? -1.647 -4.672 15.368 1.00 84.94 97 VAL A O 1
ATOM 780 N N . LYS A 1 98 ? -3.707 -4.991 16.213 1.00 71.00 98 LYS A N 1
ATOM 781 C CA . LYS A 1 98 ? -3.378 -4.587 17.586 1.00 71.00 98 LYS A CA 1
ATOM 782 C C . LYS A 1 98 ? -2.794 -5.753 18.367 1.00 71.00 98 LYS A C 1
ATOM 784 O O . LYS A 1 98 ? -3.219 -6.894 18.068 1.00 71.00 98 LYS A O 1
#